Protein AF-A0A833G8T8-F1 (afdb_monomer_lite)

Sequence (67 aa):
MNEAVTSKPALRATVLARRDALPPDERAAASLAIAARAAPILGTFRPRRLAGYLPMRSECDPRPILD

Secondary structure (DSSP, 8-state):
-PPP---HHHHHHHHHHHHHTS-HHHHHHHHHHHHHHHHHHHHHH--S--------TT----HHHH-

Structure (mmCIF, N/CA/C/O backbone):
data_AF-A0A833G8T8-F1
#
_entry.id   AF-A0A833G8T8-F1
#
loop_
_atom_site.group_PDB
_atom_site.id
_atom_site.type_symbol
_atom_site.label_atom_id
_atom_site.label_alt_id
_atom_site.label_comp_id
_atom_site.label_asym_id
_atom_site.label_entity_id
_atom_site.label_seq_id
_atom_site.pdbx_PDB_ins_code
_atom_site.Cartn_x
_atom_site.Cartn_y
_atom_site.Cartn_z
_atom_site.occupancy
_atom_site.B_iso_or_equiv
_atom_site.auth_seq_id
_atom_site.auth_comp_id
_atom_site.auth_asym_id
_atom_site.auth_atom_id
_atom_site.pdbx_PDB_model_num
ATOM 1 N N . MET A 1 1 ? 32.487 2.608 2.904 1.00 44.66 1 MET A N 1
ATOM 2 C CA . MET A 1 1 ? 31.76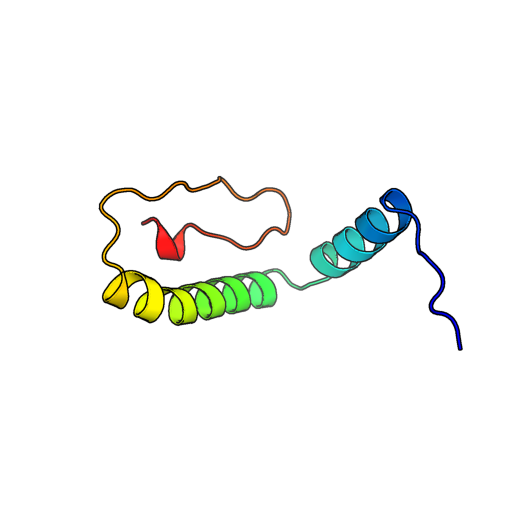1 2.500 1.620 1.00 44.66 1 MET A CA 1
ATOM 3 C C . MET A 1 1 ? 30.658 3.543 1.644 1.00 44.66 1 MET A C 1
AT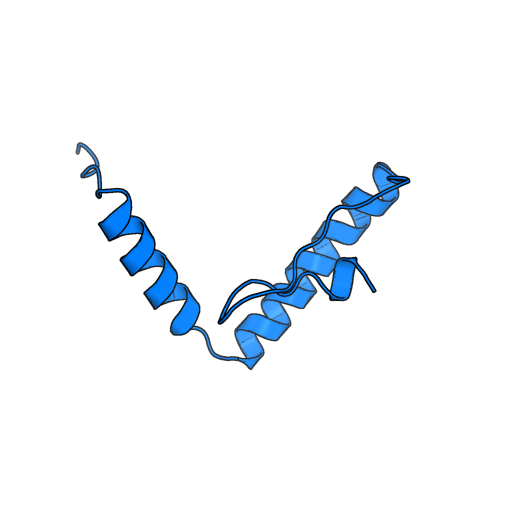OM 5 O O . MET A 1 1 ? 29.696 3.348 2.370 1.00 44.66 1 MET A O 1
ATOM 9 N N . ASN A 1 2 ? 30.839 4.680 0.964 1.00 47.00 2 ASN A N 1
ATOM 10 C CA . ASN A 1 2 ? 29.790 5.698 0.875 1.00 47.00 2 ASN A CA 1
ATOM 11 C C . ASN A 1 2 ? 28.697 5.192 -0.067 1.00 47.00 2 ASN A C 1
ATOM 13 O O . ASN A 1 2 ? 28.970 4.884 -1.226 1.00 47.00 2 ASN A O 1
ATOM 17 N N . GLU A 1 3 ? 27.483 5.086 0.458 1.00 60.75 3 GLU A N 1
ATOM 18 C CA . GLU A 1 3 ? 26.277 4.752 -0.287 1.00 60.75 3 GLU A CA 1
ATOM 19 C C . GLU A 1 3 ? 26.093 5.760 -1.432 1.00 60.75 3 GLU A C 1
ATOM 21 O O . GLU A 1 3 ? 26.131 6.975 -1.222 1.00 60.75 3 GLU A O 1
ATOM 26 N N . ALA A 1 4 ? 25.961 5.265 -2.665 1.00 65.88 4 ALA A N 1
ATOM 27 C CA . ALA A 1 4 ? 25.700 6.118 -3.813 1.00 65.88 4 ALA A CA 1
ATOM 28 C C . ALA A 1 4 ? 24.373 6.851 -3.584 1.00 65.88 4 ALA A C 1
ATOM 30 O O . ALA A 1 4 ? 23.321 6.215 -3.484 1.00 65.88 4 ALA A O 1
ATOM 31 N N . VAL A 1 5 ? 24.414 8.186 -3.519 1.00 64.81 5 VAL A N 1
ATOM 32 C CA . VAL A 1 5 ? 23.205 9.014 -3.488 1.00 64.81 5 VAL A CA 1
ATOM 33 C C . VAL A 1 5 ? 22.477 8.808 -4.814 1.00 64.81 5 VAL A C 1
ATOM 35 O O . VAL A 1 5 ? 22.758 9.456 -5.821 1.00 64.81 5 VAL A O 1
ATOM 38 N N . 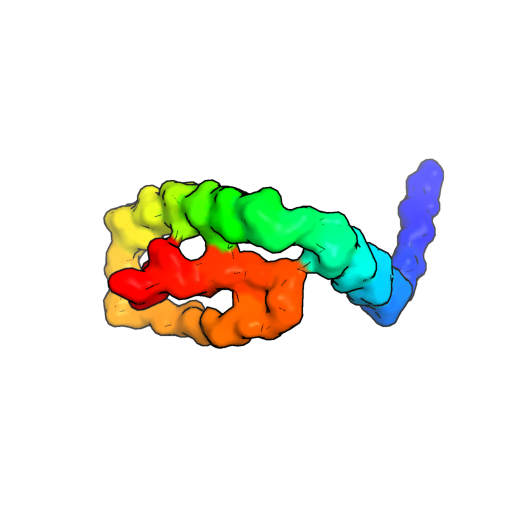THR A 1 6 ? 21.555 7.849 -4.832 1.00 75.25 6 THR A N 1
ATOM 39 C CA . THR A 1 6 ? 20.673 7.612 -5.969 1.00 75.25 6 THR A CA 1
ATOM 40 C C . THR A 1 6 ? 19.782 8.840 -6.104 1.00 75.25 6 THR A C 1
ATOM 42 O O . THR A 1 6 ? 19.128 9.249 -5.143 1.00 75.25 6 THR A O 1
ATOM 45 N N . SER A 1 7 ? 19.764 9.464 -7.283 1.00 91.88 7 SER A N 1
ATOM 46 C CA . SER A 1 7 ? 18.942 10.655 -7.503 1.00 91.88 7 SER A CA 1
ATOM 47 C C . SER A 1 7 ? 17.469 10.355 -7.198 1.00 91.88 7 SER A C 1
ATOM 49 O O . SER A 1 7 ? 16.980 9.245 -7.422 1.00 91.88 7 SER A O 1
ATOM 51 N N . LYS A 1 8 ? 16.725 11.351 -6.702 1.00 91.75 8 LYS A N 1
ATOM 52 C CA . LYS A 1 8 ? 15.292 11.193 -6.393 1.00 91.75 8 LYS A CA 1
ATOM 53 C C . LYS A 1 8 ? 14.490 10.578 -7.561 1.00 91.75 8 LYS A C 1
ATOM 55 O O . LYS A 1 8 ? 13.649 9.719 -7.290 1.00 91.75 8 LYS A O 1
ATOM 60 N N . PRO A 1 9 ? 14.718 10.955 -8.838 1.00 95.75 9 PRO A N 1
ATOM 61 C CA . PRO A 1 9 ? 14.081 10.282 -9.973 1.00 95.75 9 PRO A CA 1
ATOM 62 C C . PRO A 1 9 ? 14.479 8.807 -10.116 1.00 95.75 9 PRO A C 1
ATOM 64 O O . PRO A 1 9 ? 13.601 7.965 -10.293 1.00 95.75 9 PRO A O 1
ATOM 67 N N . ALA A 1 10 ? 15.768 8.479 -9.983 1.00 93.94 10 ALA A N 1
ATOM 68 C CA . ALA A 1 10 ? 16.257 7.106 -10.112 1.00 93.94 10 ALA A CA 1
ATOM 69 C C . ALA A 1 10 ? 15.709 6.188 -9.005 1.00 93.94 10 ALA A C 1
ATOM 71 O O . ALA A 1 10 ? 15.297 5.056 -9.277 1.00 93.94 10 ALA A O 1
ATOM 72 N N . LEU A 1 11 ? 15.606 6.698 -7.772 1.00 94.88 11 LEU A N 1
ATOM 73 C CA . LEU A 1 11 ? 15.014 5.956 -6.661 1.00 94.88 11 LEU A CA 1
ATOM 74 C C . LEU A 1 11 ? 13.523 5.694 -6.902 1.00 94.88 11 LEU A C 1
ATOM 76 O O . LEU A 1 11 ? 13.055 4.573 -6.717 1.00 94.88 11 LEU A O 1
ATOM 80 N N . ARG A 1 12 ? 12.776 6.703 -7.371 1.00 94.69 12 ARG A N 1
ATOM 81 C CA . ARG A 1 12 ? 11.348 6.550 -7.693 1.00 94.69 12 ARG A CA 1
ATOM 82 C C . ARG A 1 12 ? 11.108 5.509 -8.776 1.00 94.69 12 ARG A C 1
ATOM 84 O O . ARG A 1 12 ? 10.227 4.674 -8.603 1.00 94.69 12 ARG A O 1
ATOM 91 N N . ALA A 1 13 ? 11.887 5.546 -9.856 1.00 94.88 13 ALA A N 1
ATOM 92 C CA . ALA A 1 13 ? 11.774 4.569 -10.935 1.00 94.88 13 ALA A CA 1
ATOM 93 C C . ALA A 1 13 ? 12.027 3.145 -10.418 1.00 94.88 13 ALA A C 1
ATOM 95 O O . ALA A 1 13 ? 11.224 2.246 -10.656 1.00 94.88 13 ALA A O 1
ATOM 96 N N . THR A 1 14 ? 13.089 2.969 -9.628 1.00 95.50 14 THR A N 1
ATOM 97 C CA . THR A 1 14 ? 13.455 1.672 -9.040 1.00 95.50 14 THR A CA 1
ATOM 98 C C . THR A 1 14 ? 12.361 1.122 -8.124 1.00 95.50 14 THR A C 1
ATOM 100 O O . THR A 1 14 ? 11.985 -0.043 -8.234 1.00 95.50 14 THR A O 1
ATOM 103 N N . VAL A 1 15 ? 11.835 1.942 -7.211 1.00 94.62 15 VAL A N 1
ATOM 104 C CA . VAL A 1 15 ? 10.815 1.499 -6.247 1.00 94.62 15 VAL A CA 1
ATOM 105 C C . VAL A 1 15 ? 9.481 1.218 -6.937 1.00 94.62 15 VAL A C 1
ATOM 107 O O . VAL A 1 15 ? 8.825 0.236 -6.593 1.00 94.62 15 VAL A O 1
ATOM 110 N N . LEU A 1 16 ? 9.099 2.026 -7.932 1.00 95.75 16 LEU A N 1
ATOM 111 C CA . LEU A 1 16 ? 7.878 1.790 -8.700 1.00 95.75 16 LEU A CA 1
ATOM 112 C C . LEU A 1 16 ? 7.951 0.454 -9.451 1.00 95.75 16 LEU A C 1
ATOM 114 O O . LEU A 1 16 ? 7.040 -0.354 -9.314 1.00 95.75 16 LEU A O 1
ATOM 118 N N . ALA A 1 17 ? 9.068 0.175 -10.131 1.00 96.81 17 ALA A N 1
ATOM 119 C CA . ALA A 1 17 ? 9.273 -1.093 -10.831 1.00 96.81 17 ALA A CA 1
ATOM 120 C C . ALA A 1 17 ? 9.203 -2.305 -9.886 1.00 96.81 17 ALA A C 1
ATOM 122 O O . ALA A 1 17 ? 8.576 -3.309 -10.211 1.00 96.81 17 ALA A O 1
ATOM 123 N N . ARG A 1 18 ? 9.794 -2.205 -8.685 1.00 96.00 18 ARG A N 1
ATOM 124 C CA . ARG A 1 18 ? 9.708 -3.268 -7.665 1.00 96.00 18 ARG A CA 1
ATOM 125 C C . ARG A 1 18 ? 8.272 -3.522 -7.214 1.00 96.00 18 ARG A C 1
ATOM 127 O O . ARG A 1 18 ? 7.882 -4.671 -7.056 1.00 96.00 18 ARG A O 1
ATOM 134 N N . ARG A 1 19 ? 7.493 -2.459 -7.000 1.00 95.25 19 ARG A N 1
ATOM 135 C CA . ARG A 1 19 ? 6.096 -2.555 -6.558 1.00 95.25 19 ARG A CA 1
ATOM 136 C C . ARG A 1 19 ? 5.191 -3.122 -7.653 1.00 95.25 19 ARG A C 1
ATOM 138 O O . ARG A 1 19 ? 4.328 -3.943 -7.362 1.00 95.25 19 ARG A O 1
ATOM 145 N N . ASP A 1 20 ? 5.415 -2.710 -8.898 1.00 96.44 20 ASP A N 1
ATOM 146 C CA . ASP A 1 20 ? 4.674 -3.197 -10.065 1.00 96.44 20 ASP A CA 1
ATOM 147 C C . ASP A 1 20 ? 4.957 -4.681 -10.360 1.00 96.44 20 ASP A C 1
ATOM 149 O O . ASP A 1 20 ? 4.079 -5.375 -10.864 1.00 96.44 20 ASP A O 1
ATOM 153 N N . ALA A 1 21 ? 6.143 -5.183 -9.999 1.00 97.38 21 ALA A N 1
ATOM 154 C CA . ALA A 1 21 ? 6.522 -6.586 -10.172 1.00 97.38 21 ALA A CA 1
ATOM 155 C C . ALA A 1 21 ? 5.876 -7.554 -9.159 1.00 97.38 21 ALA A C 1
ATOM 157 O O . ALA A 1 21 ? 5.938 -8.765 -9.365 1.00 97.38 21 ALA A O 1
ATOM 158 N N . LEU A 1 22 ? 5.268 -7.059 -8.073 1.00 97.12 22 LEU A N 1
ATOM 159 C CA . LEU A 1 22 ? 4.602 -7.916 -7.086 1.00 97.12 22 LEU A CA 1
ATOM 160 C C . LEU A 1 22 ? 3.320 -8.532 -7.672 1.00 97.12 22 LEU A C 1
ATOM 162 O O . LEU A 1 22 ? 2.516 -7.779 -8.231 1.00 97.12 22 LEU A O 1
ATOM 166 N N . PRO A 1 23 ? 3.056 -9.840 -7.501 1.00 97.81 23 PRO A N 1
ATOM 167 C CA . PRO A 1 23 ? 1.802 -10.460 -7.928 1.00 97.81 23 PRO A CA 1
ATOM 168 C C . PRO A 1 23 ? 0.565 -9.803 -7.288 1.00 97.81 23 PRO A C 1
ATOM 170 O O . PRO A 1 23 ? 0.624 -9.399 -6.124 1.00 97.81 23 PRO A O 1
ATOM 173 N N . PRO A 1 24 ? -0.576 -9.697 -8.001 1.00 95.56 24 PRO A N 1
ATOM 174 C CA . PRO A 1 24 ? -1.786 -9.067 -7.466 1.00 95.56 24 PRO A CA 1
ATOM 175 C C . PRO A 1 24 ? -2.249 -9.630 -6.117 1.00 95.56 24 PRO A C 1
ATOM 177 O O . PRO A 1 24 ? -2.560 -8.850 -5.217 1.00 95.56 24 PRO A O 1
ATOM 180 N N . ASP A 1 25 ? -2.221 -10.953 -5.955 1.00 97.44 25 ASP A N 1
ATOM 181 C CA . ASP A 1 25 ? -2.671 -11.618 -4.728 1.00 97.44 25 ASP A CA 1
ATOM 182 C C . ASP A 1 25 ? -1.737 -11.334 -3.547 1.00 97.44 25 ASP A C 1
ATOM 184 O O . ASP A 1 25 ? -2.198 -11.065 -2.438 1.00 97.44 25 ASP A O 1
ATOM 188 N N . GLU A 1 26 ? -0.423 -11.289 -3.786 1.00 97.94 26 GLU A N 1
ATOM 189 C CA . GLU A 1 26 ? 0.553 -10.894 -2.766 1.00 97.94 26 GLU A CA 1
ATOM 190 C C . GLU A 1 26 ? 0.348 -9.441 -2.329 1.00 97.94 26 GLU A C 1
ATOM 192 O O . GLU A 1 26 ? 0.399 -9.138 -1.135 1.00 97.94 26 GLU A O 1
ATOM 197 N N . ARG A 1 27 ? 0.051 -8.532 -3.269 1.00 96.75 27 ARG A N 1
ATOM 198 C CA . ARG A 1 27 ? -0.260 -7.132 -2.934 1.00 96.75 27 ARG A CA 1
ATOM 199 C C . ARG A 1 27 ? -1.547 -7.011 -2.121 1.00 96.75 27 ARG A C 1
ATOM 201 O O . ARG A 1 27 ? -1.597 -6.215 -1.178 1.00 96.75 27 ARG A O 1
ATOM 208 N N . ALA A 1 28 ? -2.575 -7.786 -2.465 1.00 96.38 28 ALA A N 1
ATOM 209 C CA . ALA A 1 28 ? -3.835 -7.812 -1.729 1.00 96.38 28 ALA A CA 1
ATOM 210 C C . ALA A 1 28 ? -3.626 -8.337 -0.298 1.00 96.38 28 ALA A C 1
ATOM 212 O O . ALA A 1 28 ? -4.008 -7.673 0.667 1.00 96.38 28 ALA A O 1
ATOM 213 N N . ALA A 1 29 ? -2.927 -9.467 -0.149 1.00 98.00 29 ALA A N 1
ATOM 214 C CA . ALA A 1 29 ? -2.590 -10.045 1.149 1.00 98.00 29 ALA A CA 1
ATOM 215 C C . ALA A 1 29 ? -1.740 -9.090 2.005 1.00 98.00 29 ALA A C 1
ATOM 217 O O . ALA A 1 29 ? -2.012 -8.905 3.193 1.00 98.00 29 ALA A O 1
ATOM 218 N N . ALA A 1 30 ? -0.749 -8.426 1.404 1.00 97.75 30 ALA A N 1
ATOM 219 C CA . ALA A 1 30 ? 0.071 -7.434 2.092 1.00 97.75 30 ALA A CA 1
ATOM 220 C C . ALA A 1 30 ? -0.752 -6.222 2.559 1.00 97.75 30 ALA A C 1
ATOM 222 O O . ALA A 1 30 ? -0.568 -5.772 3.689 1.00 97.75 30 ALA A O 1
ATOM 223 N N . SER A 1 31 ? -1.686 -5.727 1.739 1.00 97.62 31 SER A N 1
ATOM 224 C CA . SER A 1 31 ? -2.568 -4.607 2.108 1.00 97.62 31 SER A CA 1
ATOM 225 C C . SER A 1 31 ? -3.459 -4.964 3.303 1.00 97.62 31 SER A C 1
ATOM 227 O O . SER A 1 31 ? -3.532 -4.202 4.267 1.00 97.62 31 SER A O 1
ATOM 229 N N . LEU A 1 32 ? -4.043 -6.168 3.313 1.00 98.19 32 LEU A N 1
ATOM 230 C CA . LEU A 1 32 ? -4.802 -6.679 4.462 1.00 98.19 32 LEU A CA 1
ATOM 231 C C . LEU A 1 32 ? -3.927 -6.803 5.714 1.00 98.19 32 LEU A C 1
ATOM 233 O O . LEU A 1 32 ? -4.331 -6.415 6.809 1.00 98.19 32 LEU A O 1
ATOM 237 N N . ALA A 1 33 ? -2.698 -7.296 5.563 1.00 98.44 33 ALA A N 1
ATOM 238 C CA . ALA A 1 33 ? -1.771 -7.433 6.678 1.00 98.44 33 ALA A CA 1
ATOM 239 C C . ALA A 1 33 ? -1.308 -6.068 7.229 1.00 98.44 33 ALA A C 1
ATOM 241 O O . ALA A 1 33 ? -1.013 -5.952 8.420 1.00 98.44 33 ALA A O 1
ATOM 242 N N . ILE A 1 34 ? -1.218 -5.033 6.391 1.00 97.88 34 ILE A N 1
ATOM 243 C CA . ILE A 1 34 ? -0.966 -3.650 6.821 1.00 97.88 34 ILE A CA 1
ATOM 244 C C . ILE A 1 34 ? -2.179 -3.118 7.591 1.00 97.88 34 ILE A C 1
ATOM 246 O O . ILE A 1 34 ? -2.010 -2.595 8.692 1.00 97.88 34 ILE A O 1
ATOM 250 N N . ALA A 1 35 ? -3.394 -3.317 7.075 1.00 97.31 35 ALA A N 1
ATOM 251 C CA . ALA A 1 35 ? -4.626 -2.896 7.740 1.00 97.31 35 ALA A CA 1
ATOM 252 C C . ALA A 1 35 ? -4.801 -3.549 9.121 1.00 97.31 35 ALA A C 1
ATOM 254 O O . ALA A 1 35 ? -5.065 -2.859 10.107 1.00 97.31 35 ALA A O 1
ATOM 255 N N . ALA A 1 36 ? -4.532 -4.852 9.233 1.00 98.00 36 ALA A N 1
ATOM 256 C CA . ALA A 1 36 ? -4.561 -5.5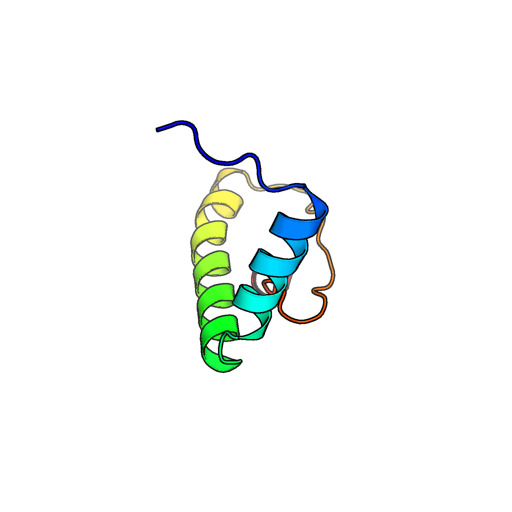69 10.508 1.00 98.00 36 ALA A CA 1
ATOM 257 C C . ALA A 1 36 ? -3.589 -4.974 11.545 1.00 98.00 36 ALA A C 1
ATOM 259 O O . ALA A 1 36 ? -3.894 -4.927 12.736 1.00 98.00 36 ALA A O 1
ATOM 260 N N . ARG A 1 37 ? -2.428 -4.472 11.103 1.00 97.75 37 ARG A N 1
ATOM 261 C CA . ARG A 1 37 ? -1.453 -3.789 11.972 1.00 97.75 37 ARG A CA 1
ATOM 262 C C . ARG A 1 37 ? -1.853 -2.350 12.301 1.00 97.75 37 ARG A C 1
ATOM 264 O O . ARG A 1 37 ? -1.464 -1.847 13.353 1.00 97.75 37 ARG A O 1
ATOM 271 N N . ALA A 1 38 ? -2.634 -1.697 11.444 1.00 96.44 38 ALA A N 1
ATOM 272 C CA . ALA A 1 38 ? -3.183 -0.370 11.705 1.00 96.44 38 ALA A CA 1
ATOM 273 C C . ALA A 1 38 ? -4.326 -0.402 12.737 1.00 96.44 38 ALA A C 1
ATOM 275 O O . ALA A 1 38 ? -4.460 0.533 13.527 1.00 96.44 38 ALA A O 1
ATOM 276 N N . ALA A 1 39 ? -5.110 -1.484 12.787 1.00 95.19 39 ALA A N 1
ATOM 277 C CA . ALA A 1 39 ? -6.237 -1.642 13.709 1.00 95.19 39 ALA A CA 1
ATOM 278 C C . ALA A 1 39 ? -5.917 -1.317 15.191 1.00 95.19 39 ALA A C 1
ATOM 280 O O . ALA A 1 39 ? -6.629 -0.493 15.771 1.00 95.19 39 ALA A O 1
ATOM 281 N N . PRO A 1 40 ? -4.854 -1.856 15.829 1.00 97.38 40 PRO A N 1
ATOM 282 C CA . PRO A 1 40 ? -4.533 -1.512 17.219 1.00 97.38 40 PRO A CA 1
ATOM 283 C C . PRO A 1 40 ? -4.129 -0.040 17.408 1.00 97.38 40 PRO A C 1
ATOM 285 O O . PRO A 1 40 ? -4.430 0.551 18.447 1.00 97.38 40 PRO A O 1
ATOM 288 N N . ILE A 1 41 ? -3.495 0.580 16.405 1.00 96.06 41 ILE A N 1
ATOM 289 C CA . ILE A 1 41 ? -3.133 2.007 16.432 1.00 96.06 41 ILE A CA 1
ATOM 290 C C . ILE A 1 41 ? -4.415 2.849 16.455 1.00 96.06 41 ILE A C 1
ATOM 292 O O . ILE A 1 41 ? -4.584 3.708 17.321 1.00 96.06 41 ILE A O 1
ATOM 296 N N . LEU A 1 42 ? -5.363 2.555 15.564 1.00 94.81 42 LEU A N 1
ATOM 297 C CA . LEU A 1 42 ? -6.649 3.253 15.511 1.00 94.81 42 LEU A CA 1
ATOM 298 C C . LEU A 1 42 ? -7.506 3.007 16.756 1.00 94.81 42 LEU A C 1
ATOM 300 O O . LEU A 1 42 ? -8.120 3.945 17.264 1.00 94.81 42 LEU A O 1
ATOM 304 N N . GLY A 1 43 ? -7.495 1.786 17.295 1.00 95.12 43 GLY A N 1
ATOM 305 C CA . GLY A 1 43 ? -8.175 1.449 18.547 1.00 95.12 43 GLY A CA 1
ATOM 306 C C . GLY A 1 43 ? -7.629 2.212 19.760 1.00 95.12 43 GLY A C 1
ATOM 307 O O . GLY A 1 43 ? -8.400 2.562 20.658 1.00 95.12 43 GLY A O 1
ATOM 308 N N . THR A 1 44 ? -6.324 2.511 19.757 1.00 97.94 44 THR A N 1
ATOM 309 C CA . THR A 1 44 ? -5.637 3.280 20.808 1.00 97.94 44 THR A CA 1
ATOM 310 C C . THR A 1 44 ? -5.940 4.771 20.701 1.00 97.94 44 THR A C 1
ATOM 312 O O . THR A 1 44 ? -6.389 5.384 21.667 1.00 97.94 44 THR A O 1
ATOM 315 N N . PHE A 1 45 ? -5.717 5.368 19.527 1.00 96.62 45 PHE A N 1
ATOM 316 C CA . PHE A 1 45 ? -5.834 6.819 19.355 1.00 96.62 45 PHE A CA 1
ATOM 317 C C . PHE A 1 45 ? -7.270 7.302 19.150 1.00 96.62 45 PHE A C 1
ATOM 319 O O . PHE A 1 45 ? -7.549 8.475 19.388 1.00 96.62 45 PHE A O 1
ATOM 326 N N . ARG A 1 46 ? -8.175 6.418 18.709 1.00 95.19 46 ARG A N 1
ATOM 327 C CA . ARG A 1 46 ? -9.600 6.702 18.468 1.00 95.19 46 ARG A CA 1
ATOM 328 C C . ARG A 1 46 ? -9.826 8.043 17.751 1.00 95.19 46 ARG A C 1
ATOM 330 O O . ARG A 1 46 ? -10.528 8.917 18.273 1.00 95.19 46 ARG A O 1
ATOM 337 N N . PRO A 1 47 ? -9.202 8.252 16.577 1.00 95.69 47 PRO A N 1
ATOM 338 C CA . PRO A 1 47 ? -9.308 9.519 15.873 1.00 95.69 47 PRO A CA 1
ATOM 339 C C . PRO A 1 47 ? -10.760 9.786 15.470 1.00 95.69 47 PRO A C 1
ATOM 341 O O . PRO A 1 47 ? -11.459 8.905 14.9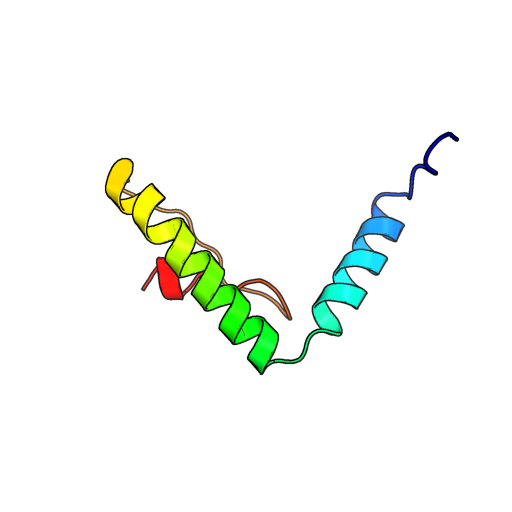81 1.00 95.69 47 PRO A O 1
ATOM 344 N N . ARG A 1 48 ? -11.213 11.034 15.633 1.00 96.75 48 ARG A N 1
ATOM 345 C CA . ARG A 1 48 ? -12.560 11.449 15.198 1.00 96.75 48 ARG A CA 1
ATOM 346 C C . ARG A 1 48 ? -12.668 11.661 13.686 1.00 96.75 48 ARG A C 1
ATOM 348 O O . ARG A 1 48 ? -13.774 11.760 13.169 1.00 96.75 48 ARG A O 1
ATOM 355 N N . ARG A 1 49 ? -11.536 11.839 12.998 1.00 95.19 49 ARG A N 1
ATOM 356 C CA . ARG A 1 49 ? -11.445 12.087 11.553 1.00 95.19 49 ARG A CA 1
ATOM 357 C C . ARG A 1 49 ? -10.182 11.430 11.018 1.00 95.19 49 ARG A C 1
ATOM 359 O O . ARG A 1 49 ? -9.138 11.512 11.663 1.00 95.19 49 ARG A O 1
ATOM 366 N N . LEU A 1 50 ? -10.281 10.840 9.834 1.00 92.31 50 LEU A N 1
ATOM 367 C CA . LEU A 1 50 ? -9.174 10.213 9.122 1.00 92.31 50 LEU A CA 1
ATOM 368 C C . LEU A 1 50 ? -9.129 10.762 7.697 1.00 92.31 50 LEU A C 1
ATOM 370 O O . LEU A 1 50 ? -10.158 10.855 7.034 1.00 92.31 50 LEU A O 1
ATOM 374 N N . ALA A 1 51 ? -7.937 11.148 7.243 1.00 94.94 51 ALA A N 1
ATOM 375 C CA . ALA A 1 51 ? -7.698 11.489 5.847 1.00 94.94 51 ALA A CA 1
ATOM 376 C C . ALA A 1 51 ? -7.226 10.229 5.113 1.00 94.94 51 ALA A C 1
ATOM 378 O O . ALA A 1 51 ? -6.212 9.639 5.485 1.00 94.94 51 ALA A O 1
ATOM 379 N N . GLY A 1 52 ? -7.978 9.822 4.095 1.00 93.69 52 GLY A N 1
ATOM 380 C CA . GLY A 1 52 ? -7.643 8.704 3.219 1.00 93.69 52 GLY A CA 1
ATOM 381 C C . GLY A 1 52 ? -7.171 9.163 1.842 1.00 93.69 52 GLY A C 1
ATOM 382 O O . GLY A 1 52 ? -7.174 10.353 1.525 1.00 93.69 52 GLY A O 1
ATOM 383 N N . TYR A 1 53 ? -6.795 8.198 1.010 1.00 95.69 53 TYR A N 1
ATOM 384 C CA . TYR A 1 53 ? -6.544 8.392 -0.416 1.00 95.69 53 TYR A CA 1
ATOM 385 C C . TYR A 1 53 ? -7.140 7.222 -1.204 1.00 95.69 53 TYR A C 1
ATOM 387 O O . TYR A 1 53 ? -7.348 6.144 -0.650 1.00 95.69 53 TYR A O 1
ATOM 395 N N . LEU A 1 54 ? -7.410 7.431 -2.494 1.00 95.38 54 LEU A N 1
ATOM 396 C CA . LEU A 1 54 ? -7.737 6.341 -3.412 1.00 95.38 54 LEU A CA 1
ATOM 397 C C . LEU A 1 54 ? -6.435 5.789 -4.002 1.00 95.38 54 LEU A C 1
ATOM 399 O O . LEU A 1 54 ? -5.651 6.579 -4.537 1.00 95.38 54 LEU A O 1
ATOM 403 N N . PRO A 1 55 ? -6.180 4.473 -3.907 1.00 95.06 55 PRO A N 1
ATOM 404 C CA . PRO A 1 55 ? -4.915 3.904 -4.344 1.00 95.06 55 PRO A CA 1
ATOM 405 C C . PRO A 1 55 ? -4.773 3.984 -5.866 1.00 95.06 55 PRO A C 1
ATOM 407 O O . PRO A 1 55 ? -5.719 3.725 -6.612 1.00 95.06 55 PRO A O 1
ATOM 410 N N . MET A 1 56 ? -3.567 4.304 -6.335 1.00 94.81 56 MET A N 1
ATOM 411 C CA . MET A 1 56 ? -3.221 4.298 -7.755 1.00 94.81 56 MET A CA 1
ATOM 412 C C . MET A 1 56 ? -2.251 3.167 -8.099 1.00 94.81 56 MET A C 1
ATOM 414 O O . MET A 1 56 ? -1.251 2.933 -7.417 1.00 94.81 56 MET A O 1
ATOM 418 N N . ARG A 1 57 ? -2.477 2.526 -9.252 1.00 93.62 57 ARG A N 1
ATOM 419 C CA . ARG A 1 57 ? -1.618 1.452 -9.784 1.00 93.62 57 ARG A CA 1
ATOM 420 C C . ARG A 1 57 ? -1.449 0.321 -8.757 1.00 93.62 57 ARG A C 1
ATOM 422 O O . ARG A 1 57 ? -2.417 -0.330 -8.390 1.00 93.62 57 ARG A O 1
ATOM 429 N N . SER A 1 58 ? -0.218 0.086 -8.321 1.00 95.69 58 SER A N 1
ATOM 430 C CA . SER A 1 58 ? 0.208 -0.954 -7.386 1.00 95.69 58 SER A CA 1
ATOM 431 C C . SER A 1 58 ? 0.383 -0.439 -5.948 1.00 95.69 58 SER A C 1
ATOM 433 O O . SER A 1 58 ? 1.076 -1.070 -5.153 1.00 95.69 58 SER A O 1
ATOM 435 N N . GLU A 1 59 ? -0.181 0.728 -5.611 1.00 97.25 59 GLU A N 1
ATOM 436 C CA . GLU A 1 59 ? -0.185 1.251 -4.237 1.00 97.25 59 GLU A CA 1
ATOM 437 C C . GLU A 1 59 ? -0.856 0.296 -3.245 1.00 97.25 59 GLU A C 1
ATOM 439 O O . GLU A 1 59 ? -1.699 -0.521 -3.612 1.00 97.25 59 GLU A O 1
ATOM 444 N N . CYS A 1 60 ? -0.459 0.415 -1.975 1.00 96.88 60 CYS A N 1
ATOM 445 C CA . CYS A 1 60 ? -1.151 -0.246 -0.873 1.00 96.88 60 CYS A CA 1
ATOM 446 C C . CYS A 1 60 ? -2.614 0.192 -0.874 1.00 96.88 60 CYS A C 1
ATOM 448 O O . CYS A 1 60 ? -2.892 1.377 -1.035 1.00 96.88 60 CYS A O 1
ATOM 450 N N . ASP A 1 61 ? -3.529 -0.7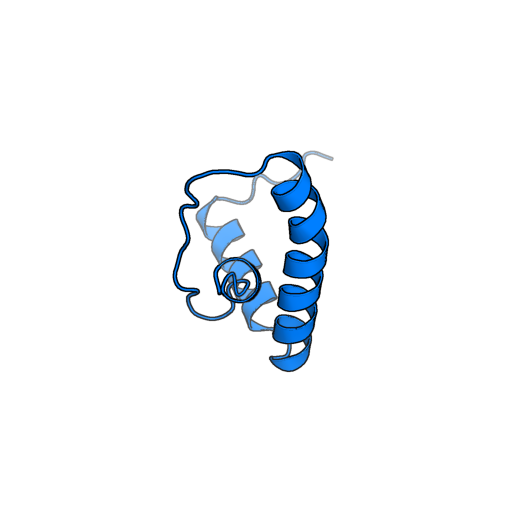44 -0.653 1.00 96.38 61 ASP A N 1
ATOM 451 C CA . ASP A 1 61 ? -4.948 -0.429 -0.577 1.00 96.38 61 ASP A CA 1
ATOM 452 C C . ASP A 1 61 ? -5.322 0.027 0.844 1.00 96.38 61 ASP A C 1
ATOM 454 O O . ASP A 1 61 ? -5.232 -0.783 1.771 1.00 96.38 61 ASP A O 1
ATOM 458 N N . PRO A 1 62 ? -5.714 1.298 1.059 1.00 96.31 62 PRO A N 1
ATOM 459 C CA . PRO A 1 62 ? -6.134 1.769 2.371 1.00 96.31 62 PRO A CA 1
ATOM 460 C C . PRO A 1 62 ? -7.603 1.452 2.677 1.00 96.31 62 PRO A C 1
ATOM 462 O O . PRO A 1 62 ? -8.012 1.647 3.818 1.00 96.31 62 PRO A O 1
ATOM 465 N N . ARG A 1 63 ? -8.405 0.972 1.712 1.00 95.06 63 ARG A N 1
ATOM 466 C CA . ARG A 1 63 ? -9.845 0.713 1.910 1.00 95.06 63 ARG A CA 1
ATOM 467 C C . ARG A 1 63 ? -10.154 -0.173 3.120 1.00 95.06 63 ARG A C 1
ATOM 469 O O . ARG A 1 63 ? -11.006 0.236 3.896 1.00 95.06 63 ARG A O 1
ATOM 476 N N . PRO A 1 64 ? -9.412 -1.264 3.410 1.00 95.00 64 PRO A N 1
ATOM 477 C CA . PRO A 1 64 ? -9.669 -2.081 4.602 1.00 95.00 64 PRO A CA 1
ATOM 478 C C . PRO A 1 64 ? -9.475 -1.359 5.952 1.00 95.00 64 PRO A C 1
ATOM 480 O O . PRO A 1 64 ? -9.720 -1.949 6.998 1.00 95.00 64 PRO A O 1
ATOM 483 N N . ILE A 1 65 ? -8.949 -0.128 5.950 1.00 94.56 65 ILE A N 1
ATOM 484 C CA . ILE A 1 65 ? -8.824 0.740 7.130 1.00 94.56 65 ILE A CA 1
ATOM 485 C C . ILE A 1 65 ? -9.955 1.784 7.172 1.00 94.56 65 ILE A C 1
ATOM 487 O O . ILE A 1 65 ? -10.286 2.283 8.248 1.00 94.56 65 ILE A O 1
ATOM 491 N N . LEU A 1 66 ? -10.476 2.176 6.006 1.00 90.88 66 LEU A N 1
ATOM 492 C CA . LEU A 1 66 ? -11.394 3.305 5.836 1.00 90.88 66 LEU A CA 1
ATOM 493 C C . LEU A 1 66 ? -12.870 2.886 5.763 1.00 90.88 66 LEU A C 1
ATOM 495 O O . LEU A 1 66 ? -13.713 3.694 6.153 1.00 90.88 66 LEU A O 1
ATOM 499 N N . ASP A 1 67 ? -13.146 1.677 5.264 1.00 78.88 67 ASP A N 1
ATOM 500 C CA . ASP A 1 67 ? -14.480 1.071 5.130 1.00 78.88 67 ASP A CA 1
ATOM 501 C C . ASP A 1 67 ? -14.813 0.179 6.340 1.00 78.88 67 ASP A C 1
ATOM 503 O O . ASP A 1 67 ? -15.964 0.257 6.831 1.00 78.88 67 ASP A O 1
#

Radius of gyration: 15.6 Å; chains: 1; bounding box: 46×24×32 Å

Foldseek 3Di:
DDDPPQPPVRVVVVVVVVLLPDDPVRLVVVLVVVLVVCVVVCVVVVDPDDDDDCDDRSDRHCVSNVD

pLDDT: mean 92.37, std 11.04, range [44.66, 98.44]